Protein AF-A0A2U0S1P5-F1 (afdb_monomer_lite)

Structure (mmCIF, N/CA/C/O backbone):
data_AF-A0A2U0S1P5-F1
#
_entry.id   AF-A0A2U0S1P5-F1
#
loop_
_atom_site.group_PDB
_atom_site.id
_atom_site.type_symbol
_atom_site.label_atom_id
_atom_site.label_alt_id
_atom_site.label_comp_id
_atom_site.label_asym_id
_atom_site.label_entity_id
_atom_site.label_seq_id
_atom_site.pdbx_PDB_ins_code
_atom_site.Cartn_x
_atom_site.Cartn_y
_atom_site.Cartn_z
_atom_site.occupancy
_atom_site.B_iso_or_equiv
_atom_site.auth_seq_id
_atom_site.auth_comp_id
_atom_site.auth_asym_id
_atom_site.auth_atom_id
_atom_site.pdbx_PDB_model_num
ATOM 1 N N . ASP A 1 1 ? -4.749 3.081 -13.437 1.00 82.56 1 ASP A N 1
ATOM 2 C CA . ASP A 1 1 ? -4.061 2.537 -14.625 1.00 82.56 1 ASP A CA 1
ATOM 3 C C . ASP A 1 1 ? -4.774 2.819 -15.923 1.00 82.56 1 ASP A C 1
ATOM 5 O O . ASP A 1 1 ? -4.238 3.579 -16.717 1.00 82.56 1 ASP A O 1
ATOM 9 N N . MET A 1 2 ? -5.993 2.311 -16.137 1.00 78.75 2 MET A N 1
ATOM 10 C CA . MET A 1 2 ? -6.696 2.561 -17.406 1.00 78.75 2 MET A CA 1
ATOM 11 C C . MET A 1 2 ? -6.933 4.051 -17.696 1.00 78.75 2 MET A C 1
ATOM 13 O O . MET A 1 2 ? -6.793 4.485 -18.831 1.00 78.75 2 MET A O 1
ATOM 17 N N . LEU A 1 3 ? -7.243 4.839 -16.662 1.00 81.88 3 LEU A N 1
ATOM 18 C CA . LEU A 1 3 ? -7.487 6.282 -16.780 1.00 81.88 3 LEU A CA 1
ATOM 19 C C . LEU A 1 3 ? -6.216 7.134 -16.638 1.00 81.88 3 LEU A C 1
ATOM 21 O O . LEU A 1 3 ? -6.237 8.313 -16.968 1.00 81.88 3 LEU A O 1
ATOM 25 N N . SER A 1 4 ? -5.122 6.558 -16.129 1.00 79.31 4 SER A N 1
ATOM 26 C CA . SER A 1 4 ? -3.871 7.277 -15.847 1.00 79.31 4 SER A CA 1
ATOM 27 C C . SER A 1 4 ? -2.826 7.136 -16.959 1.00 79.31 4 SER A C 1
ATOM 29 O O . SER A 1 4 ? -1.723 7.641 -16.809 1.00 79.31 4 SER A O 1
ATOM 31 N N . GLY A 1 5 ? -3.144 6.440 -18.058 1.00 83.00 5 GLY A N 1
ATOM 32 C CA . GLY A 1 5 ? -2.225 6.199 -19.181 1.00 83.00 5 GLY A CA 1
ATOM 33 C C . GLY A 1 5 ? -1.282 5.002 -18.993 1.00 83.00 5 GLY A C 1
ATOM 34 O O . GLY A 1 5 ? -0.668 4.550 -19.953 1.00 83.00 5 GLY A O 1
ATOM 35 N N . TYR A 1 6 ? -1.231 4.414 -17.796 1.00 86.31 6 TYR A N 1
ATOM 36 C CA . TYR A 1 6 ? -0.385 3.262 -17.456 1.00 86.31 6 TYR A CA 1
ATOM 37 C C . TYR A 1 6 ? -1.117 1.932 -17.665 1.00 86.31 6 TYR A C 1
ATOM 39 O O . TYR A 1 6 ? -1.133 1.062 -16.797 1.00 86.31 6 TYR A O 1
ATOM 47 N N . LEU A 1 7 ? -1.769 1.764 -18.818 1.00 90.94 7 LEU A N 1
ATOM 48 C CA . LEU A 1 7 ? -2.665 0.628 -19.069 1.00 90.94 7 LEU A CA 1
ATOM 49 C C . LEU A 1 7 ? -1.943 -0.730 -19.008 1.00 90.94 7 LEU A C 1
ATOM 51 O O . LEU A 1 7 ? -2.539 -1.721 -18.597 1.00 90.94 7 LEU A O 1
ATOM 55 N N . VAL A 1 8 ? -0.648 -0.757 -19.338 1.00 91.75 8 VAL A N 1
ATOM 56 C CA . VAL A 1 8 ? 0.200 -1.957 -19.251 1.00 91.75 8 VAL A CA 1
ATOM 57 C C . VAL A 1 8 ? 0.342 -2.490 -17.817 1.00 91.75 8 VAL A C 1
ATOM 59 O O . VAL A 1 8 ? 0.476 -3.695 -17.623 1.00 91.75 8 VAL A O 1
ATOM 62 N N . PHE A 1 9 ? 0.229 -1.621 -16.808 1.00 92.38 9 PHE A N 1
ATOM 63 C CA . PHE A 1 9 ? 0.270 -2.012 -15.397 1.00 92.38 9 PHE A CA 1
ATOM 64 C C . PHE A 1 9 ? -1.068 -2.556 -14.892 1.00 92.38 9 PHE A C 1
ATOM 66 O O . PHE A 1 9 ? -1.091 -3.246 -13.876 1.00 92.38 9 PHE A O 1
ATOM 73 N N . ALA A 1 10 ? -2.178 -2.308 -15.599 1.00 93.94 10 ALA A N 1
ATOM 74 C CA . ALA A 1 10 ? -3.520 -2.593 -15.092 1.00 93.94 10 ALA A CA 1
ATOM 75 C C . ALA A 1 10 ? -3.730 -4.055 -14.640 1.00 93.94 10 ALA A C 1
ATOM 77 O O . ALA A 1 10 ? -4.291 -4.244 -13.557 1.00 93.94 10 ALA A O 1
ATOM 78 N N . PRO A 1 11 ? -3.271 -5.092 -15.377 1.00 94.25 11 PRO A N 1
ATOM 79 C CA . PRO A 1 11 ? -3.417 -6.475 -14.924 1.00 94.25 11 PRO A CA 1
ATOM 80 C C . PRO A 1 11 ? -2.623 -6.765 -13.645 1.00 94.25 11 PRO A C 1
ATOM 82 O O . PRO A 1 11 ? -3.141 -7.401 -12.728 1.00 94.25 11 PRO A O 1
ATOM 85 N N . ALA A 1 12 ? -1.385 -6.266 -13.558 1.00 95.31 12 ALA A N 1
ATOM 86 C CA . ALA A 1 12 ? -0.534 -6.448 -12.385 1.00 95.31 12 ALA A CA 1
ATOM 87 C C . ALA A 1 12 ? -1.121 -5.718 -11.171 1.00 95.31 12 ALA A C 1
ATOM 89 O O . ALA A 1 12 ? -1.338 -6.330 -10.128 1.00 95.31 12 ALA A O 1
ATOM 90 N N . THR A 1 13 ? -1.479 -4.443 -11.327 1.00 96.06 13 THR A N 1
ATOM 91 C CA . THR A 1 13 ? -2.119 -3.638 -10.281 1.00 96.06 13 THR A CA 1
ATOM 92 C C . THR A 1 13 ? -3.413 -4.267 -9.789 1.00 96.06 13 THR A C 1
ATOM 94 O O . THR A 1 13 ? -3.654 -4.268 -8.586 1.00 96.06 13 THR A O 1
ATOM 97 N N . PHE A 1 14 ? -4.242 -4.833 -10.672 1.00 96.44 14 PHE A N 1
ATOM 98 C CA . PHE A 1 14 ? -5.469 -5.513 -10.258 1.00 96.44 14 PHE A CA 1
ATOM 99 C C . PHE A 1 14 ? -5.180 -6.660 -9.280 1.00 96.44 14 PHE A C 1
ATOM 101 O O . PHE A 1 14 ? -5.810 -6.742 -8.225 1.00 96.44 14 PHE A O 1
ATOM 108 N N . VAL A 1 15 ? -4.189 -7.502 -9.587 1.00 97.94 15 VAL A N 1
ATOM 109 C CA . VAL A 1 15 ? -3.774 -8.604 -8.707 1.00 97.94 15 VAL A CA 1
ATOM 110 C C . VAL A 1 15 ? -3.167 -8.069 -7.411 1.00 97.94 15 VAL A C 1
ATOM 112 O O . VAL A 1 15 ? -3.574 -8.483 -6.327 1.00 97.94 15 VAL A O 1
ATOM 115 N N . ILE A 1 16 ? -2.233 -7.120 -7.509 1.00 98.00 16 ILE A N 1
ATOM 116 C CA . ILE A 1 16 ? -1.521 -6.554 -6.357 1.00 98.00 16 ILE A CA 1
ATOM 117 C C . ILE A 1 16 ? -2.505 -5.888 -5.391 1.00 98.00 16 ILE A C 1
ATOM 119 O O . ILE A 1 16 ? -2.522 -6.215 -4.206 1.00 98.00 16 ILE A O 1
ATOM 123 N N . LYS A 1 17 ? -3.370 -5.000 -5.892 1.00 96.44 17 LYS A N 1
ATOM 124 C CA . LYS A 1 17 ? -4.375 -4.299 -5.082 1.00 96.44 17 LYS A CA 1
ATOM 125 C C . LYS A 1 17 ? -5.467 -5.230 -4.573 1.00 96.44 17 LYS A C 1
ATOM 127 O O . LYS A 1 17 ? -5.935 -5.047 -3.451 1.00 96.44 17 LYS A O 1
ATOM 132 N N . GLY A 1 18 ? -5.845 -6.242 -5.353 1.00 97.88 18 GLY A N 1
ATOM 133 C CA . GLY A 1 18 ? -6.759 -7.290 -4.905 1.00 97.88 18 GLY A CA 1
ATOM 134 C C . GLY A 1 18 ? -6.217 -8.034 -3.683 1.00 97.88 18 GLY A C 1
ATOM 135 O O . GLY A 1 18 ? -6.921 -8.165 -2.682 1.00 97.88 18 GLY A O 1
ATOM 136 N N . LEU A 1 19 ? -4.951 -8.459 -3.729 1.00 98.38 19 LEU A N 1
ATOM 137 C CA . LEU A 1 19 ? -4.286 -9.140 -2.61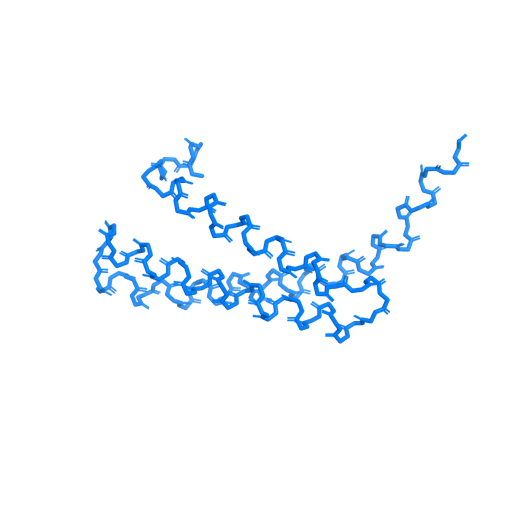5 1.00 98.38 19 LEU A CA 1
ATOM 138 C C . LEU A 1 19 ? -4.042 -8.211 -1.421 1.00 98.38 19 LEU A C 1
ATOM 140 O O . LEU A 1 19 ? -4.303 -8.607 -0.287 1.00 98.38 19 LEU A O 1
ATOM 144 N N . GLU A 1 20 ? -3.590 -6.979 -1.663 1.00 98.06 20 GLU A N 1
ATOM 145 C CA . GLU A 1 20 ? -3.402 -5.957 -0.628 1.00 98.06 20 GLU A CA 1
ATOM 146 C C . GLU A 1 20 ? -4.711 -5.720 0.140 1.00 98.06 20 GLU A C 1
ATOM 148 O O . GLU A 1 20 ? -4.750 -5.850 1.363 1.00 98.06 20 GLU A O 1
ATOM 153 N N . GLY A 1 21 ? -5.809 -5.452 -0.574 1.00 97.06 21 GLY A N 1
ATOM 154 C CA . GLY A 1 21 ? -7.121 -5.228 0.031 1.00 97.06 21 GLY A CA 1
ATOM 155 C C . GLY A 1 21 ? -7.665 -6.461 0.754 1.00 97.06 21 GLY A C 1
ATOM 156 O O . GLY A 1 21 ? -8.190 -6.340 1.864 1.00 97.06 21 GLY A O 1
ATOM 157 N N . PHE A 1 22 ? -7.503 -7.651 0.165 1.00 98.12 22 PHE A N 1
ATOM 158 C CA . PHE A 1 22 ? -7.910 -8.911 0.785 1.00 98.12 22 PHE A CA 1
ATOM 159 C C . PHE A 1 22 ? -7.178 -9.153 2.110 1.00 98.12 22 PHE A C 1
ATOM 161 O O . PHE A 1 22 ? -7.825 -9.385 3.130 1.00 98.12 22 PHE A O 1
ATOM 168 N N . LEU A 1 23 ? -5.846 -9.048 2.124 1.00 97.94 23 LEU A N 1
ATOM 169 C CA . LEU A 1 23 ? -5.040 -9.249 3.331 1.00 97.94 23 LEU A CA 1
ATOM 170 C C . LEU A 1 23 ? -5.323 -8.179 4.382 1.00 97.94 23 LEU A C 1
ATOM 172 O O . LEU A 1 23 ? -5.499 -8.514 5.554 1.00 97.94 23 LEU A O 1
ATOM 176 N N . ALA A 1 24 ? -5.431 -6.913 3.972 1.00 96.81 24 ALA A N 1
ATOM 177 C CA . ALA A 1 24 ? -5.756 -5.827 4.884 1.00 96.81 24 ALA A CA 1
ATOM 178 C C . ALA A 1 24 ? -7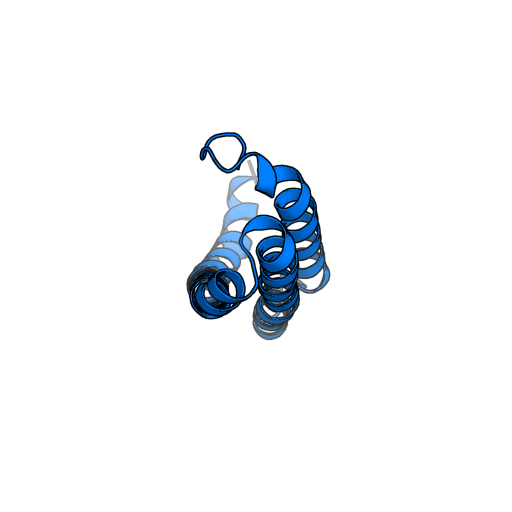.104 -6.072 5.584 1.00 96.81 24 ALA A C 1
ATOM 180 O O . ALA A 1 24 ? -7.208 -5.944 6.804 1.00 96.81 24 ALA A O 1
ATOM 181 N N . GLY A 1 25 ? -8.126 -6.483 4.825 1.00 94.94 25 GLY A N 1
ATOM 182 C CA . GLY A 1 25 ? -9.452 -6.799 5.354 1.00 94.94 25 GLY A CA 1
ATOM 183 C C . GLY A 1 25 ? -9.504 -8.083 6.185 1.00 94.94 25 GLY A C 1
ATOM 184 O O . GLY A 1 25 ? -10.253 -8.139 7.157 1.00 94.94 25 GLY A O 1
ATOM 185 N N . PHE A 1 26 ? -8.717 -9.098 5.825 1.00 97.00 26 PHE A N 1
ATOM 186 C CA . PHE A 1 26 ? -8.669 -10.382 6.527 1.00 97.00 26 PHE A CA 1
ATOM 187 C C . PHE A 1 26 ? -7.939 -10.291 7.876 1.00 97.00 26 PHE A C 1
ATOM 189 O O . PHE A 1 26 ? -8.355 -10.914 8.852 1.00 97.00 26 PHE A O 1
ATOM 196 N N . ILE A 1 27 ? -6.856 -9.511 7.946 1.00 96.50 27 ILE A N 1
ATOM 197 C CA . ILE A 1 27 ? -6.033 -9.369 9.158 1.00 96.50 27 ILE A CA 1
ATOM 198 C C . ILE A 1 27 ? -6.673 -8.388 10.149 1.00 96.50 27 ILE A C 1
ATOM 200 O O . ILE A 1 27 ? -6.654 -8.636 11.364 1.00 96.50 27 ILE A O 1
ATOM 204 N N . ALA A 1 28 ? -7.247 -7.289 9.647 1.00 93.75 28 ALA A N 1
ATOM 205 C CA . ALA A 1 28 ? -7.902 -6.290 10.480 1.00 93.75 28 ALA A CA 1
ATOM 206 C C . ALA A 1 28 ? -9.150 -6.878 11.161 1.00 93.75 28 ALA A C 1
ATOM 208 O O . ALA A 1 28 ? -10.117 -7.267 10.512 1.00 93.75 28 ALA A O 1
ATOM 209 N N . ASP A 1 29 ? -9.177 -6.880 12.494 1.00 89.19 29 ASP A N 1
ATOM 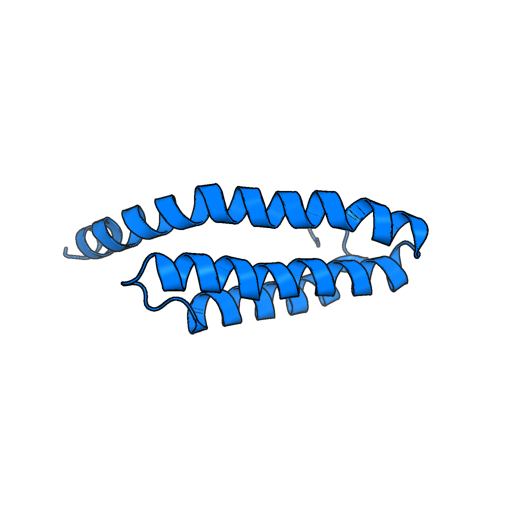210 C CA . ASP A 1 29 ? -10.320 -7.367 13.285 1.00 89.19 29 ASP A CA 1
ATOM 211 C C . ASP A 1 29 ? -11.331 -6.264 13.640 1.00 89.19 29 ASP A C 1
ATOM 213 O O . ASP A 1 29 ? -12.310 -6.499 14.350 1.00 89.19 29 ASP A O 1
ATOM 217 N N . LYS A 1 30 ? -11.073 -5.044 13.161 1.00 84.50 30 LYS A N 1
ATOM 218 C CA . LYS A 1 30 ? -11.845 -3.823 13.407 1.00 84.50 30 LYS A CA 1
ATOM 219 C C . LYS A 1 30 ? -11.914 -3.366 14.869 1.00 84.50 30 LYS A C 1
ATOM 221 O O . LYS A 1 30 ? -12.668 -2.442 15.172 1.00 84.50 30 LYS A O 1
ATOM 226 N N . LYS A 1 31 ? -11.134 -3.978 15.763 1.00 85.81 31 LYS A N 1
ATOM 227 C CA . LYS A 1 31 ? -11.170 -3.742 17.216 1.00 85.81 31 LYS A CA 1
ATOM 228 C C . LYS A 1 31 ? -9.806 -3.358 17.775 1.00 85.81 31 LYS A C 1
ATOM 230 O O . LYS A 1 31 ? -9.736 -2.577 18.720 1.00 85.81 31 LYS A O 1
ATOM 235 N N . SER A 1 32 ? -8.737 -3.898 17.199 1.00 92.56 32 SER A N 1
ATOM 236 C CA . SER A 1 32 ? -7.376 -3.751 17.686 1.00 92.56 32 SER A CA 1
ATOM 237 C C . SER A 1 32 ? -6.542 -2.890 16.747 1.00 92.56 32 SER A C 1
ATOM 239 O O . SER A 1 32 ? -6.269 -3.274 15.609 1.00 92.56 32 SER A O 1
ATOM 241 N N . LEU A 1 33 ? -6.043 -1.766 17.272 1.00 94.00 33 LEU A N 1
ATOM 242 C CA . LEU A 1 33 ? -5.068 -0.920 16.578 1.00 94.00 33 LEU A CA 1
ATOM 243 C C . LEU A 1 33 ? -3.840 -1.727 16.135 1.00 94.00 33 LEU A C 1
ATOM 245 O O . LEU A 1 33 ? -3.325 -1.523 15.041 1.00 94.00 33 LEU A O 1
ATOM 249 N N . TYR A 1 34 ? -3.392 -2.674 16.964 1.00 95.88 34 TYR A N 1
ATOM 250 C CA . TYR A 1 34 ? -2.268 -3.540 16.622 1.00 95.88 34 TYR A CA 1
ATOM 251 C C . TYR A 1 34 ? -2.556 -4.367 15.364 1.00 95.88 34 TYR A C 1
ATOM 253 O O . TYR A 1 34 ? -1.706 -4.449 14.481 1.00 95.88 34 TYR A O 1
ATOM 261 N N . ARG A 1 35 ? -3.761 -4.942 15.244 1.00 96.00 35 ARG A N 1
ATOM 262 C CA . ARG A 1 35 ? -4.142 -5.706 14.048 1.00 96.00 35 ARG A CA 1
ATOM 263 C C . ARG A 1 35 ? -4.326 -4.821 12.825 1.00 96.00 35 ARG A C 1
ATOM 265 O O . ARG A 1 35 ? -3.992 -5.268 11.736 1.00 96.00 35 ARG A O 1
ATOM 272 N N . ASP A 1 36 ? -4.789 -3.586 12.990 1.00 96.00 36 ASP A N 1
ATOM 273 C CA . ASP A 1 36 ? -4.868 -2.628 11.883 1.00 96.00 36 ASP A CA 1
ATOM 274 C C . ASP A 1 36 ? -3.479 -2.261 11.346 1.00 96.00 36 ASP A C 1
ATOM 276 O O . ASP A 1 36 ? -3.253 -2.286 10.139 1.00 96.00 36 ASP A O 1
ATOM 280 N N . VAL A 1 37 ? -2.524 -1.975 12.235 1.00 97.00 37 VAL A N 1
ATOM 281 C CA . VAL A 1 37 ? -1.137 -1.685 11.840 1.00 97.00 37 VAL A CA 1
ATOM 282 C C . VAL A 1 37 ? -0.482 -2.920 11.221 1.00 97.00 37 VAL A C 1
ATOM 284 O O . VAL A 1 37 ? 0.162 -2.816 10.180 1.00 97.00 37 VAL A O 1
ATOM 287 N N . LEU A 1 38 ? -0.686 -4.103 11.807 1.00 97.62 38 LEU A N 1
ATOM 288 C CA . LEU A 1 38 ? -0.177 -5.360 11.260 1.00 97.62 38 LEU A CA 1
ATOM 289 C C . LEU A 1 38 ? -0.746 -5.642 9.861 1.00 97.62 38 LEU A C 1
ATOM 291 O O . LEU A 1 38 ? -0.008 -6.062 8.972 1.00 97.62 38 LEU A O 1
ATOM 295 N N . ALA A 1 39 ? -2.037 -5.370 9.656 1.00 97.44 39 ALA A N 1
ATOM 296 C CA . ALA A 1 39 ? -2.695 -5.489 8.363 1.00 97.44 39 ALA A CA 1
ATOM 297 C C . ALA A 1 39 ? -2.044 -4.575 7.316 1.00 97.44 39 ALA A C 1
ATOM 299 O O . ALA A 1 39 ? -1.727 -5.045 6.227 1.00 97.44 39 ALA A O 1
ATOM 300 N N . VAL A 1 40 ? -1.774 -3.309 7.661 1.00 97.69 40 VAL A N 1
ATOM 301 C CA . VAL A 1 40 ? -1.072 -2.360 6.779 1.00 97.69 40 VAL A CA 1
ATOM 302 C C . VAL A 1 40 ? 0.334 -2.845 6.437 1.00 97.69 40 VAL A C 1
ATOM 304 O O . VAL A 1 40 ? 0.717 -2.800 5.274 1.00 97.69 40 VAL A O 1
ATOM 307 N N . VAL A 1 41 ? 1.102 -3.332 7.415 1.00 98.00 41 VAL A N 1
ATOM 308 C CA . VAL A 1 41 ? 2.478 -3.797 7.176 1.00 98.00 41 VAL A CA 1
ATOM 309 C C . VAL A 1 41 ? 2.494 -5.016 6.253 1.00 98.00 41 VAL A C 1
ATOM 311 O O . VAL A 1 41 ? 3.253 -5.042 5.285 1.00 98.00 41 VAL A O 1
ATOM 314 N N . ILE A 1 42 ? 1.649 -6.017 6.515 1.00 98.25 42 ILE A N 1
ATOM 315 C CA . ILE A 1 42 ? 1.615 -7.249 5.714 1.00 98.25 42 ILE A CA 1
ATOM 316 C C . ILE A 1 42 ? 1.076 -6.965 4.307 1.00 98.25 42 ILE A C 1
ATOM 318 O O . ILE A 1 42 ? 1.710 -7.344 3.323 1.00 98.25 42 ILE A O 1
ATOM 322 N N . ALA A 1 43 ? -0.054 -6.262 4.196 1.00 98.06 43 ALA A N 1
ATOM 323 C CA . ALA A 1 43 ? -0.642 -5.913 2.904 1.00 98.06 43 ALA A CA 1
ATOM 324 C C . ALA A 1 43 ? 0.275 -4.983 2.093 1.00 98.06 43 ALA A C 1
ATOM 326 O O . ALA A 1 43 ? 0.495 -5.202 0.903 1.00 98.06 43 ALA A O 1
ATOM 327 N N . GLY A 1 44 ? 0.883 -3.999 2.753 1.00 98.00 44 GLY A N 1
ATOM 328 C CA . GLY A 1 44 ? 1.847 -3.089 2.149 1.00 98.00 44 GLY A CA 1
ATOM 329 C C . GLY A 1 44 ? 3.118 -3.788 1.665 1.00 98.00 44 GLY A C 1
ATOM 330 O O . GLY A 1 44 ? 3.630 -3.452 0.603 1.00 98.00 44 GLY A O 1
ATOM 331 N N . SER A 1 45 ? 3.597 -4.815 2.372 1.00 98.12 45 SER A N 1
ATOM 332 C CA . SER A 1 45 ? 4.750 -5.613 1.921 1.00 98.12 45 SER A CA 1
ATOM 333 C C . SER A 1 45 ? 4.450 -6.375 0.626 1.00 98.12 45 SER A C 1
ATOM 335 O O . SER A 1 45 ? 5.303 -6.455 -0.261 1.00 98.12 45 SER A O 1
ATOM 337 N N . VAL A 1 46 ? 3.225 -6.900 0.497 1.00 98.31 46 VAL A N 1
ATOM 338 C CA . VAL A 1 46 ? 2.738 -7.522 -0.745 1.00 98.31 46 VAL A CA 1
ATOM 339 C C . VAL A 1 46 ? 2.643 -6.493 -1.864 1.00 98.31 46 VAL A C 1
ATOM 341 O O . VAL A 1 46 ? 3.054 -6.790 -2.982 1.00 98.31 46 VAL A O 1
ATOM 344 N N . MET A 1 47 ? 2.169 -5.283 -1.563 1.00 98.19 47 MET A N 1
ATOM 345 C CA . MET A 1 47 ? 2.126 -4.186 -2.526 1.00 98.19 47 MET A CA 1
ATOM 346 C C . MET A 1 47 ? 3.526 -3.847 -3.054 1.00 98.19 47 MET A C 1
ATOM 348 O O . MET A 1 47 ? 3.748 -3.938 -4.259 1.00 98.19 47 MET A O 1
ATOM 352 N N . VAL A 1 48 ? 4.482 -3.549 -2.167 1.00 98.19 48 VAL A N 1
ATOM 353 C CA . VAL A 1 48 ? 5.850 -3.149 -2.551 1.00 98.19 48 VAL A CA 1
ATOM 3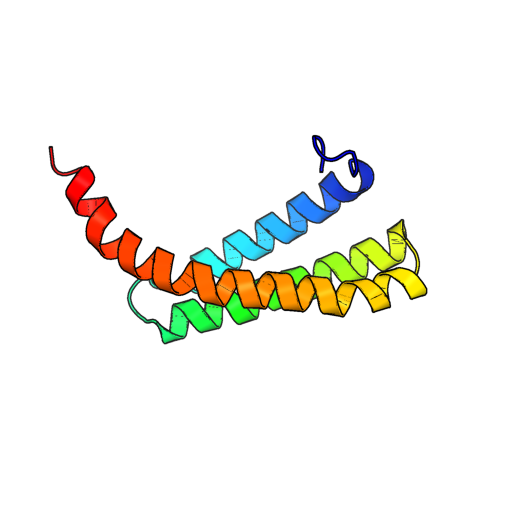54 C C . VAL A 1 48 ? 6.540 -4.253 -3.352 1.00 98.19 48 VAL A C 1
ATOM 356 O O . VAL A 1 48 ? 7.144 -3.988 -4.388 1.00 98.19 48 VAL A O 1
ATOM 359 N N . THR A 1 49 ? 6.415 -5.505 -2.908 1.00 98.12 49 THR A N 1
ATOM 360 C CA . THR A 1 49 ? 7.038 -6.647 -3.594 1.00 98.12 49 THR A CA 1
ATOM 361 C C . THR A 1 49 ? 6.371 -6.927 -4.940 1.00 98.12 49 THR A C 1
ATOM 363 O O . THR A 1 49 ? 7.050 -7.208 -5.925 1.00 98.12 49 THR A O 1
ATOM 366 N N . GLY A 1 50 ? 5.043 -6.838 -5.002 1.00 97.69 50 GLY A N 1
ATOM 367 C CA . GLY A 1 50 ? 4.278 -7.049 -6.225 1.00 97.69 50 GLY A CA 1
ATOM 368 C C . GLY A 1 50 ? 4.605 -6.015 -7.299 1.00 97.69 50 GLY A C 1
ATOM 369 O O . GLY A 1 50 ? 4.844 -6.393 -8.448 1.00 97.69 50 GLY A O 1
ATOM 370 N N . TYR A 1 51 ? 4.670 -4.733 -6.923 1.00 97.69 51 TYR A N 1
ATOM 371 C CA . TYR A 1 51 ? 5.063 -3.667 -7.844 1.00 97.69 51 TYR A CA 1
ATOM 372 C C . TYR A 1 51 ? 6.507 -3.825 -8.297 1.00 97.69 51 TYR A C 1
ATOM 374 O O . TYR A 1 51 ? 6.738 -3.824 -9.499 1.00 97.69 51 TYR A O 1
ATOM 382 N N . PHE A 1 52 ? 7.440 -4.109 -7.386 1.00 97.75 52 PHE A N 1
ATOM 383 C CA . PHE A 1 52 ? 8.837 -4.339 -7.754 1.00 97.75 52 PHE A CA 1
ATOM 384 C C . PHE A 1 52 ? 8.994 -5.451 -8.806 1.00 97.75 52 PHE A C 1
ATOM 386 O O . PHE A 1 52 ? 9.706 -5.284 -9.795 1.00 97.75 52 PHE A O 1
ATOM 393 N N . ILE A 1 53 ? 8.286 -6.577 -8.643 1.00 97.38 53 ILE A N 1
ATOM 394 C CA . ILE A 1 53 ? 8.289 -7.664 -9.634 1.00 97.38 53 ILE A CA 1
ATOM 395 C C . ILE A 1 53 ? 7.717 -7.176 -10.970 1.00 97.38 53 ILE A C 1
ATOM 397 O O . ILE A 1 53 ? 8.332 -7.401 -12.011 1.00 97.38 53 ILE A O 1
ATOM 401 N N . ALA A 1 54 ? 6.563 -6.503 -10.964 1.00 96.44 54 ALA A N 1
ATOM 402 C CA . ALA A 1 54 ? 5.940 -5.995 -12.186 1.00 96.44 54 ALA A CA 1
ATOM 403 C C . ALA A 1 54 ? 6.832 -4.967 -12.912 1.00 96.44 54 ALA A C 1
ATOM 405 O O . ALA A 1 54 ? 6.992 -5.027 -14.130 1.00 96.44 54 ALA A O 1
ATOM 406 N N . GLU A 1 55 ? 7.459 -4.063 -12.167 1.00 96.31 55 GLU A N 1
ATOM 407 C CA . GLU A 1 55 ? 8.354 -3.022 -12.670 1.00 96.31 55 GLU A CA 1
ATOM 408 C C . GLU A 1 55 ? 9.634 -3.608 -13.272 1.00 96.31 55 GLU A C 1
ATOM 410 O O . GLU A 1 55 ? 10.086 -3.117 -14.304 1.00 96.31 55 GLU A O 1
ATOM 415 N N . ILE A 1 56 ? 10.188 -4.698 -12.720 1.00 96.56 56 ILE A N 1
ATOM 416 C CA . ILE A 1 56 ? 11.324 -5.397 -13.348 1.00 96.56 56 ILE A CA 1
ATOM 417 C C . ILE A 1 56 ? 10.973 -5.812 -14.782 1.00 96.56 56 ILE A C 1
ATOM 419 O O . ILE A 1 56 ? 11.785 -5.614 -15.687 1.00 96.56 56 ILE A O 1
ATOM 423 N N . PHE A 1 57 ? 9.777 -6.366 -14.997 1.00 95.12 57 PHE A N 1
ATOM 424 C CA . PHE A 1 57 ? 9.351 -6.832 -16.319 1.00 95.12 57 PHE A CA 1
ATOM 425 C C . PHE A 1 57 ? 8.961 -5.692 -17.266 1.00 95.12 57 PHE A C 1
ATOM 427 O O . PHE A 1 57 ? 9.157 -5.822 -18.473 1.00 95.12 57 PHE A O 1
ATOM 434 N N . LEU A 1 58 ? 8.399 -4.598 -16.744 1.00 93.50 58 LEU A N 1
ATOM 435 C CA . LEU A 1 58 ? 7.832 -3.516 -17.559 1.00 93.50 58 LEU A CA 1
ATOM 436 C C . LEU A 1 58 ? 8.795 -2.347 -17.805 1.00 93.50 58 LEU A C 1
ATOM 438 O O . LEU A 1 58 ? 8.747 -1.735 -18.869 1.00 93.50 58 LEU A O 1
ATOM 442 N N . LEU A 1 59 ? 9.650 -2.033 -16.833 1.00 93.38 59 LEU A N 1
ATOM 443 C CA . LEU A 1 59 ? 10.528 -0.857 -16.815 1.00 93.38 59 LEU A CA 1
ATOM 444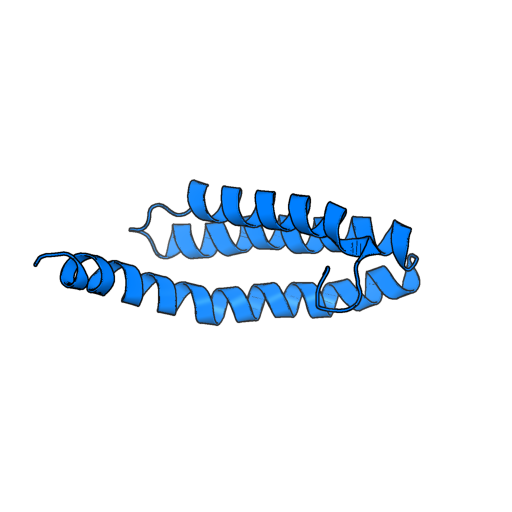 C C . LEU A 1 59 ? 12.020 -1.224 -16.760 1.00 93.38 59 LEU A C 1
ATOM 446 O O . LEU A 1 59 ? 12.879 -0.417 -17.121 1.00 93.38 59 LEU A O 1
ATOM 450 N N . GLY A 1 60 ? 12.334 -2.444 -16.317 1.00 94.75 60 GLY A N 1
ATOM 451 C CA . GLY A 1 60 ? 13.695 -2.933 -16.126 1.00 94.75 60 GLY A CA 1
ATOM 452 C C . GLY A 1 60 ? 14.243 -2.681 -14.717 1.00 94.75 60 GLY A C 1
ATOM 453 O O . GLY A 1 60 ? 13.758 -1.840 -13.961 1.00 94.75 60 GLY A O 1
ATOM 454 N N . MET A 1 61 ? 15.307 -3.412 -14.370 1.00 93.88 61 MET A N 1
ATOM 455 C CA . MET A 1 61 ? 15.864 -3.470 -13.008 1.00 93.88 61 MET A CA 1
ATOM 456 C C . MET A 1 61 ? 16.224 -2.095 -12.421 1.00 93.88 61 MET A C 1
ATOM 458 O O . MET A 1 61 ? 15.960 -1.836 -11.252 1.00 93.88 61 MET A O 1
ATOM 462 N N . GLY A 1 62 ? 16.823 -1.204 -13.219 1.00 95.12 62 GLY A N 1
ATOM 463 C CA . GLY A 1 62 ? 17.264 0.107 -12.733 1.00 95.12 62 GLY A CA 1
ATOM 464 C C . GLY A 1 62 ? 16.108 0.991 -12.262 1.00 95.12 62 GLY A C 1
ATOM 465 O O . GLY A 1 62 ? 16.198 1.593 -11.195 1.00 95.12 62 GLY A O 1
ATOM 466 N N . GLN A 1 63 ? 15.012 1.029 -13.027 1.00 93.62 63 GLN A N 1
ATOM 467 C CA . GLN A 1 63 ? 13.817 1.783 -12.643 1.00 93.62 63 GLN A CA 1
ATOM 468 C C . GLN A 1 63 ? 13.072 1.097 -11.497 1.00 93.62 63 GLN A C 1
ATOM 470 O O . GLN A 1 63 ? 12.707 1.768 -10.540 1.00 93.62 63 GLN A O 1
ATOM 475 N N . ALA A 1 64 ? 12.948 -0.234 -11.523 1.00 95.50 64 ALA A N 1
ATOM 476 C CA . ALA A 1 64 ? 12.299 -0.984 -10.447 1.00 95.50 64 ALA A CA 1
ATOM 477 C C . ALA A 1 64 ? 12.950 -0.732 -9.074 1.00 95.50 64 ALA A C 1
ATOM 479 O O . ALA A 1 64 ? 12.261 -0.554 -8.077 1.00 95.50 64 ALA A O 1
ATOM 480 N N . ILE A 1 65 ? 14.285 -0.652 -9.006 1.00 96.50 65 ILE A N 1
ATOM 481 C CA . ILE A 1 65 ? 14.991 -0.321 -7.755 1.00 96.50 65 ILE A CA 1
ATOM 482 C C . ILE A 1 65 ? 14.650 1.097 -7.279 1.00 96.50 65 ILE A C 1
ATOM 484 O O . ILE A 1 65 ? 14.489 1.317 -6.078 1.00 96.50 65 ILE A O 1
ATOM 488 N N . ALA A 1 66 ? 14.539 2.055 -8.203 1.00 96.31 66 ALA A N 1
ATOM 489 C CA . ALA A 1 66 ? 14.204 3.435 -7.867 1.00 96.31 66 ALA A CA 1
ATOM 490 C C . ALA A 1 66 ? 12.778 3.567 -7.304 1.00 96.31 66 ALA A C 1
ATOM 492 O O . ALA A 1 66 ? 12.568 4.377 -6.404 1.00 96.31 66 ALA A O 1
ATOM 493 N N . GLU A 1 67 ? 11.836 2.742 -7.770 1.00 96.25 67 GLU A N 1
ATOM 494 C CA . GLU A 1 67 ? 10.423 2.752 -7.359 1.00 96.25 67 GLU A CA 1
ATOM 495 C C . GLU A 1 67 ? 10.154 2.085 -5.997 1.00 96.25 67 GLU A C 1
ATOM 497 O O . GLU A 1 67 ? 9.132 2.356 -5.362 1.00 96.25 67 GLU A O 1
ATOM 502 N N . ILE A 1 68 ? 11.091 1.291 -5.458 1.00 97.00 68 ILE A N 1
ATOM 503 C CA . ILE A 1 68 ? 10.948 0.694 -4.116 1.00 97.00 68 ILE A CA 1
ATOM 504 C C . ILE A 1 68 ? 10.689 1.776 -3.058 1.00 97.00 68 ILE A C 1
ATOM 506 O O . ILE A 1 68 ? 9.798 1.630 -2.219 1.00 97.00 68 ILE A O 1
ATOM 510 N N . LEU A 1 69 ? 11.463 2.866 -3.079 1.00 96.81 69 LEU A N 1
ATOM 511 C CA . LEU A 1 69 ? 11.359 3.919 -2.068 1.00 96.81 69 LEU A CA 1
ATOM 512 C C . LEU A 1 69 ? 10.031 4.704 -2.168 1.00 96.81 69 LEU A C 1
ATOM 514 O O . LEU A 1 69 ? 9.367 4.836 -1.135 1.00 96.81 69 LEU A O 1
ATOM 518 N N . PRO A 1 70 ? 9.589 5.170 -3.355 1.00 97.56 70 PRO A N 1
ATOM 519 C CA . PRO A 1 70 ? 8.238 5.690 -3.567 1.00 97.56 70 PRO A CA 1
ATOM 520 C C . PRO A 1 70 ? 7.129 4.742 -3.097 1.00 97.56 70 PRO A C 1
ATOM 522 O O . PRO A 1 70 ? 6.237 5.173 -2.365 1.00 97.56 70 PRO A O 1
ATOM 525 N N . ASN A 1 71 ? 7.205 3.449 -3.430 1.00 97.50 71 ASN A N 1
ATOM 526 C CA . ASN A 1 71 ? 6.196 2.462 -3.038 1.00 97.50 71 ASN A CA 1
ATOM 527 C C . ASN A 1 71 ? 6.142 2.270 -1.509 1.00 97.50 71 ASN A C 1
ATOM 529 O O . ASN A 1 71 ? 5.059 2.239 -0.915 1.00 97.50 71 ASN A O 1
ATOM 533 N N . ILE A 1 72 ? 7.293 2.234 -0.828 1.00 97.81 72 ILE A N 1
ATOM 534 C CA . ILE A 1 72 ? 7.356 2.202 0.644 1.00 97.81 72 ILE A CA 1
ATOM 535 C C . ILE A 1 72 ? 6.763 3.480 1.249 1.00 97.81 72 ILE A C 1
ATOM 537 O O . ILE A 1 72 ? 6.008 3.412 2.226 1.00 97.81 72 ILE A O 1
ATOM 541 N N . ALA A 1 73 ? 7.075 4.648 0.682 1.00 98.00 73 ALA A N 1
ATOM 542 C CA . ALA A 1 73 ? 6.507 5.915 1.131 1.00 98.00 73 ALA A CA 1
ATOM 543 C C . ALA A 1 73 ? 4.979 5.926 0.961 1.00 98.00 73 ALA A C 1
ATOM 545 O O . ALA A 1 73 ? 4.268 6.344 1.875 1.00 98.00 73 ALA A O 1
ATOM 546 N N . GLN A 1 74 ? 4.465 5.3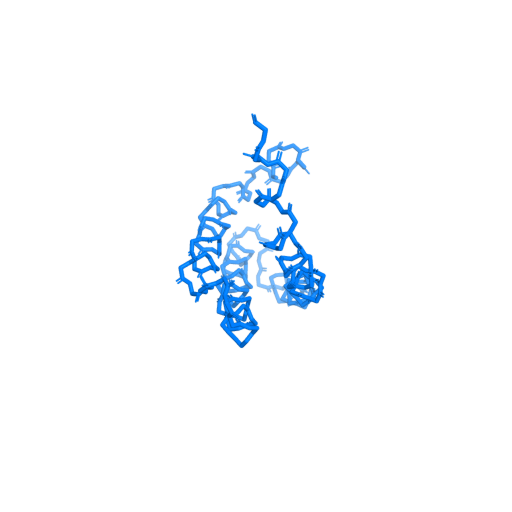87 -0.147 1.00 96.75 74 GLN A N 1
ATOM 547 C CA . GLN A 1 74 ? 3.032 5.269 -0.408 1.00 96.75 74 GLN A CA 1
ATOM 548 C C . GLN A 1 74 ? 2.325 4.400 0.640 1.00 96.75 74 GLN A C 1
ATOM 550 O O . GLN A 1 74 ? 1.300 4.821 1.181 1.00 96.75 74 GLN A O 1
ATOM 555 N N . VAL A 1 75 ? 2.874 3.229 0.981 1.00 97.31 75 VAL A N 1
ATOM 556 C CA . VAL A 1 75 ? 2.336 2.383 2.064 1.00 97.31 75 VAL A CA 1
ATOM 557 C C . VAL A 1 75 ? 2.400 3.109 3.406 1.00 97.31 75 VAL A C 1
ATOM 559 O O . VAL A 1 75 ? 1.436 3.086 4.168 1.00 97.31 75 VAL A O 1
ATOM 562 N N . SER A 1 76 ? 3.516 3.777 3.697 1.00 96.81 76 SER A N 1
ATOM 563 C CA . SER A 1 76 ? 3.745 4.439 4.986 1.00 96.81 76 SER A CA 1
ATOM 564 C C . SER A 1 76 ? 2.768 5.592 5.213 1.00 96.81 76 SER A C 1
ATOM 566 O O . SER A 1 76 ? 2.115 5.662 6.254 1.00 96.81 76 SER A O 1
ATOM 568 N N . VAL A 1 77 ? 2.615 6.469 4.217 1.00 98.00 77 VAL A N 1
ATOM 569 C CA . VAL A 1 77 ? 1.651 7.578 4.254 1.00 98.00 77 VAL A CA 1
ATOM 570 C C . VAL A 1 77 ? 0.222 7.037 4.265 1.00 98.00 77 VAL A C 1
ATOM 572 O O . VAL A 1 77 ? -0.602 7.492 5.061 1.00 98.00 77 VAL A O 1
ATOM 575 N N . GLY A 1 78 ? -0.066 6.024 3.443 1.00 96.81 78 GLY A N 1
ATOM 576 C CA . GLY A 1 78 ? -1.367 5.360 3.407 1.00 96.81 78 GLY A CA 1
ATOM 577 C C . GLY A 1 78 ? -1.756 4.751 4.754 1.00 96.81 78 GLY A C 1
ATOM 578 O O . GLY A 1 78 ? -2.891 4.910 5.186 1.00 96.81 78 GLY A O 1
ATOM 579 N N . GLY A 1 79 ? -0.815 4.126 5.462 1.00 96.50 79 GLY A N 1
ATOM 580 C CA . GLY A 1 79 ? -1.009 3.602 6.812 1.00 96.50 79 GLY A CA 1
ATOM 581 C C . GLY A 1 79 ? -1.208 4.696 7.856 1.00 96.50 79 GLY A C 1
ATOM 582 O O . GLY A 1 79 ? -2.156 4.636 8.641 1.00 96.50 79 GLY A O 1
ATOM 583 N N . LEU A 1 80 ? -0.346 5.718 7.834 1.00 97.25 80 LEU A N 1
ATOM 584 C CA . LEU A 1 80 ? -0.387 6.851 8.760 1.00 97.25 80 LEU A CA 1
ATOM 585 C C . LEU A 1 80 ? -1.728 7.588 8.712 1.00 97.25 80 LEU A C 1
ATOM 587 O O . LEU A 1 80 ? -2.244 7.987 9.752 1.00 97.25 80 LEU A O 1
ATOM 591 N N . VAL A 1 81 ? -2.298 7.757 7.518 1.00 97.75 81 VAL A N 1
ATOM 592 C CA . VAL A 1 81 ? -3.599 8.413 7.328 1.00 97.75 81 VAL A CA 1
ATOM 593 C C . VAL A 1 81 ? -4.749 7.414 7.463 1.00 97.75 81 VAL A C 1
ATOM 595 O O . VAL A 1 81 ? -5.751 7.687 8.126 1.00 97.75 81 VAL A O 1
ATOM 598 N N . GLY A 1 82 ? -4.614 6.238 6.857 1.00 95.81 82 GLY A N 1
ATOM 599 C CA . GLY A 1 82 ? -5.675 5.244 6.744 1.00 95.81 82 GLY A CA 1
ATOM 600 C C . GLY A 1 82 ? -6.086 4.636 8.079 1.00 95.81 82 GLY A C 1
ATOM 601 O O . GLY A 1 82 ? -7.280 4.450 8.307 1.00 95.81 82 GLY A O 1
ATOM 602 N N . VAL A 1 83 ? -5.141 4.374 8.990 1.00 95.75 83 VAL A N 1
ATOM 603 C CA . VAL A 1 83 ? -5.458 3.783 10.301 1.00 95.75 83 VAL A CA 1
ATOM 604 C C . VAL A 1 83 ? -6.305 4.735 11.162 1.00 95.75 83 VAL A C 1
ATOM 606 O O . VAL A 1 83 ? -7.390 4.323 11.580 1.00 95.75 83 VAL A O 1
ATOM 609 N N . PRO A 1 84 ? -5.923 6.011 11.390 1.00 95.00 84 PRO A N 1
ATOM 610 C CA . PRO A 1 84 ? -6.779 6.966 12.099 1.00 95.00 84 PRO A CA 1
ATOM 611 C C . PRO A 1 84 ? -8.157 7.138 11.458 1.00 95.00 84 PRO A C 1
ATOM 613 O O . PRO A 1 84 ? -9.170 7.121 12.161 1.00 95.00 84 PRO A O 1
ATOM 616 N N . VAL A 1 85 ? -8.214 7.250 10.127 1.00 95.31 85 VAL A N 1
ATOM 617 C CA . VAL A 1 85 ? -9.483 7.373 9.398 1.00 95.31 85 VAL A CA 1
ATOM 618 C C . VAL A 1 85 ? -10.355 6.140 9.626 1.00 95.31 85 VAL A C 1
ATOM 620 O O . VAL A 1 85 ? -11.534 6.283 9.944 1.00 95.31 85 VAL A O 1
ATOM 623 N N . ALA A 1 86 ? -9.790 4.934 9.554 1.00 92.88 86 ALA A N 1
ATOM 624 C CA . ALA A 1 86 ? -10.520 3.697 9.806 1.00 92.88 86 ALA A CA 1
ATOM 625 C C . ALA A 1 86 ? -11.081 3.636 11.235 1.00 92.88 86 ALA A C 1
ATOM 627 O O . ALA A 1 86 ? -12.223 3.212 11.422 1.00 92.88 86 ALA A O 1
ATOM 628 N N . LEU A 1 87 ? -10.328 4.090 12.242 1.00 92.62 87 LEU A N 1
ATOM 629 C CA . LEU A 1 87 ? -10.800 4.143 13.631 1.00 92.62 87 LEU A CA 1
ATOM 630 C C . LEU A 1 87 ? -11.988 5.095 13.808 1.00 92.62 87 LEU A C 1
ATOM 632 O O . LEU A 1 87 ? -12.955 4.748 14.489 1.00 92.62 87 LEU A O 1
ATOM 636 N N . ILE A 1 88 ? -11.933 6.278 13.191 1.00 92.62 88 ILE A N 1
ATOM 637 C CA . ILE A 1 88 ? -13.030 7.255 13.226 1.00 92.62 88 ILE A CA 1
ATOM 638 C C . ILE A 1 88 ? -14.252 6.684 12.507 1.00 92.62 88 ILE A C 1
ATOM 640 O O . ILE A 1 88 ? -15.361 6.691 13.048 1.00 92.62 88 ILE A O 1
ATOM 644 N N . LEU A 1 89 ? -14.042 6.136 11.311 1.00 91.88 89 LEU A N 1
ATOM 645 C CA . LEU A 1 89 ? -15.109 5.626 10.465 1.00 91.88 89 LEU A CA 1
ATOM 646 C C . LEU A 1 89 ? -15.841 4.464 11.138 1.00 91.88 89 LEU A C 1
ATOM 648 O O . LEU A 1 89 ? -17.062 4.463 11.196 1.00 91.88 89 LEU A O 1
ATOM 652 N N . ARG A 1 90 ? -15.124 3.518 11.752 1.00 89.25 90 ARG A N 1
ATOM 653 C CA . ARG A 1 90 ? -15.742 2.381 12.460 1.00 89.25 90 ARG A CA 1
ATOM 654 C C . ARG A 1 90 ? -16.661 2.799 13.606 1.00 89.25 90 ARG A C 1
ATOM 656 O O . ARG A 1 90 ? -17.587 2.060 13.920 1.00 89.25 90 ARG A O 1
ATOM 663 N N . ARG A 1 91 ? -16.417 3.959 14.222 1.00 86.44 91 ARG A N 1
ATOM 664 C CA . ARG A 1 91 ? -17.270 4.498 15.290 1.00 86.44 91 ARG A CA 1
ATOM 665 C C . ARG A 1 91 ? -18.509 5.197 14.738 1.00 86.44 91 ARG A C 1
ATOM 667 O O . ARG A 1 91 ? -19.590 4.988 15.265 1.00 86.44 91 ARG A O 1
ATOM 674 N N . ARG A 1 92 ? -18.349 6.009 13.689 1.00 88.12 92 ARG A N 1
ATOM 675 C CA . ARG A 1 92 ? -19.405 6.913 13.194 1.00 88.12 92 ARG A CA 1
ATOM 676 C C . ARG A 1 92 ? -20.265 6.316 12.086 1.00 88.12 92 ARG A C 1
ATOM 678 O O . ARG A 1 92 ? -21.431 6.665 11.971 1.00 88.12 92 ARG A O 1
ATOM 685 N N . LEU A 1 93 ? -19.723 5.407 11.279 1.00 85.75 93 LEU A N 1
ATOM 686 C CA . LEU A 1 93 ? -20.448 4.838 10.143 1.00 85.75 93 LEU A CA 1
ATOM 687 C C . LEU A 1 93 ? -21.715 4.068 10.565 1.00 85.75 93 LEU A C 1
ATOM 689 O O . LEU A 1 93 ? -22.746 4.281 9.939 1.00 85.75 93 LEU A O 1
ATOM 693 N N . PRO A 1 94 ? -21.711 3.235 11.628 1.00 83.56 94 PRO A N 1
ATOM 694 C CA . PRO A 1 94 ? -22.928 2.553 12.077 1.00 83.56 94 PRO A CA 1
ATOM 695 C C . PRO A 1 94 ? -24.012 3.497 12.611 1.00 83.56 94 PRO A C 1
ATOM 697 O O . PRO A 1 94 ? -25.174 3.113 12.650 1.00 83.56 94 PRO A O 1
ATOM 700 N N . GLU A 1 95 ? -23.652 4.705 13.055 1.00 79.69 95 GLU A N 1
ATOM 701 C CA . GLU A 1 95 ? -24.614 5.713 13.524 1.00 79.69 95 GLU A CA 1
ATOM 702 C C . GLU A 1 95 ? -25.388 6.337 12.357 1.00 79.69 95 GLU A C 1
ATOM 704 O O . GLU A 1 95 ? -26.547 6.687 12.528 1.00 79.69 95 GLU A O 1
ATOM 709 N N . LEU A 1 96 ? -24.773 6.419 11.172 1.00 78.25 96 LEU A N 1
ATOM 710 C CA . LEU A 1 96 ? -25.371 7.000 9.962 1.00 78.25 96 LEU A CA 1
ATOM 711 C C . LEU A 1 96 ? -26.429 6.109 9.293 1.00 78.25 96 LEU A C 1
ATOM 713 O O . LEU A 1 96 ? -27.131 6.576 8.407 1.00 78.25 96 LEU A O 1
ATOM 717 N N . PHE A 1 97 ? -26.522 4.834 9.675 1.00 77.38 97 PHE A N 1
ATOM 718 C CA . PHE A 1 97 ? -27.445 3.856 9.080 1.00 77.38 97 PHE A CA 1
ATOM 719 C C . PHE A 1 97 ? -28.502 3.351 10.077 1.00 77.38 97 PHE A C 1
ATOM 721 O O . PHE A 1 97 ? -29.045 2.265 9.892 1.00 77.38 97 PHE A O 1
ATOM 728 N N . LYS A 1 98 ? -28.734 4.086 11.173 1.00 77.19 98 LYS A N 1
ATOM 729 C CA . LYS A 1 98 ? -29.725 3.746 12.213 1.00 77.19 98 LYS A CA 1
ATOM 730 C C . LYS A 1 98 ? -31.098 4.414 12.024 1.00 77.19 98 LYS A C 1
ATOM 732 O O . LYS A 1 98 ? -31.941 4.248 12.905 1.00 77.19 98 LYS A O 1
ATOM 737 N N . ASP A 1 99 ? -31.302 5.116 10.913 1.00 57.41 99 ASP A N 1
ATOM 738 C CA . ASP A 1 99 ? -32.605 5.640 10.469 1.00 57.41 99 ASP A CA 1
ATOM 739 C C . ASP A 1 99 ? -33.399 4.576 9.690 1.00 57.41 99 ASP A C 1
ATOM 741 O O . ASP A 1 99 ? -34.648 4.585 9.785 1.00 57.41 99 ASP A O 1
#

Foldseek 3Di:
DVVVPVVVCVVLCVVLVVQLVVQLVVQDPLPDLVSNLVSLVVSLVSNLVSQLVSCCVVPNNVVSVVCSVVSNVVSVVCSVPVSVVSNVCSVCVVVVPPD

Sequence (99 aa):
DMLSGYLVFAPATFVIKGLEGFLAGFIADKKSLYRDVLAVVIAGSVMVTGYFIAEIFLLGMGQAIAEILPNIAQVSVGGLVGVPVALILRRRLPELFKD

pLDDT: mean 93.43, std 6.64, range [57.41, 98.38]

Secondary structure (DSSP, 8-state):
-TTTT-GGGHHHHHHHHHHHHHHHHHH--SS-HHHHHHHHHHHHHHHHHHHHHHHHHHT-HHHHHHHHHHHHHHHHHHHHHHHHHHHHHHHHGGGTT--

Radius of gyration: 15.79 Å; chains: 1; bounding box: 50×19×37 Å